Protein AF-A0A523WW04-F1 (afdb_monomer)

Foldseek 3Di:
DVPPALLPAADDDVCVPPVPDDDVVVVVVVVVVCVVVPHDVVSVCNHYPVNVCVVVVD

Secondary structure (DSSP, 8-state):
-TTT-GGG------TTTSSSS--HHHHHHHHHHHHHTT--HHHHHIIIIIHHHHHHT-

Structure (mmCIF, N/CA/C/O backbone):
data_AF-A0A523WW04-F1
#
_entry.id   AF-A0A523WW04-F1
#
loop_
_atom_site.group_PDB
_atom_site.id
_atom_site.type_symbol
_atom_site.label_atom_id
_atom_site.label_alt_id
_atom_site.label_comp_id
_atom_site.label_asym_id
_atom_site.label_entity_id
_atom_site.label_seq_id
_atom_site.pdbx_PDB_ins_code
_atom_site.Cartn_x
_atom_site.Cartn_y
_atom_site.Cartn_z
_atom_site.occupancy
_atom_site.B_iso_or_equiv
_atom_site.auth_seq_id
_atom_site.auth_comp_id
_atom_site.auth_asym_id
_atom_site.auth_atom_id
_atom_site.pdbx_PDB_model_num
ATOM 1 N N . ILE A 1 1 ? -9.319 7.734 0.675 1.00 87.25 1 ILE A N 1
ATOM 2 C CA . ILE A 1 1 ? -10.039 6.487 1.049 1.00 87.25 1 ILE A CA 1
ATOM 3 C C . ILE A 1 1 ? -11.535 6.703 0.960 1.00 87.25 1 ILE A C 1
ATOM 5 O O . ILE A 1 1 ? -12.182 5.954 0.250 1.00 87.25 1 ILE A O 1
ATOM 9 N N . GLU A 1 2 ? -12.048 7.771 1.566 1.00 93.25 2 GLU A N 1
ATOM 10 C CA . GLU A 1 2 ? -13.449 8.202 1.478 1.00 93.25 2 GLU A CA 1
ATOM 11 C C . GLU A 1 2 ? -14.049 8.162 0.057 1.00 93.25 2 GLU A C 1
ATOM 13 O O . GLU A 1 2 ? -15.124 7.612 -0.138 1.00 93.25 2 GLU A O 1
ATOM 18 N N . THR A 1 3 ? -13.332 8.658 -0.957 1.00 96.44 3 THR A N 1
ATOM 19 C CA . THR A 1 3 ? -13.870 8.763 -2.327 1.00 96.44 3 THR A CA 1
ATOM 20 C C . THR A 1 3 ? -13.949 7.436 -3.090 1.00 96.44 3 THR A C 1
ATOM 22 O O . THR A 1 3 ? -14.918 7.190 -3.800 1.00 96.44 3 THR A O 1
ATOM 25 N N . VAL A 1 4 ? -12.917 6.589 -3.004 1.00 96.56 4 VAL A N 1
ATOM 26 C CA . VAL A 1 4 ? -12.780 5.387 -3.861 1.00 96.56 4 VAL A CA 1
ATOM 27 C C . VAL A 1 4 ? -12.934 4.068 -3.100 1.00 96.56 4 VAL A C 1
ATOM 29 O O . VAL A 1 4 ? -13.129 3.023 -3.724 1.00 96.56 4 VAL A O 1
ATOM 32 N N . GLY A 1 5 ? -12.893 4.112 -1.769 1.00 96.31 5 GLY A N 1
ATOM 33 C CA . GLY A 1 5 ? -12.859 2.947 -0.890 1.00 96.31 5 GLY A CA 1
ATOM 34 C C . GLY A 1 5 ? -11.496 2.231 -0.864 1.00 96.31 5 GLY A C 1
ATOM 35 O O . GLY A 1 5 ? -10.679 2.406 -1.773 1.00 96.31 5 GLY A O 1
ATOM 36 N N . PRO A 1 6 ? -11.231 1.413 0.170 1.00 96.88 6 PRO A N 1
ATOM 37 C CA . PRO A 1 6 ? -9.973 0.675 0.308 1.00 96.88 6 PRO A CA 1
ATOM 38 C C . PRO A 1 6 ? -9.789 -0.405 -0.770 1.00 96.88 6 PRO A C 1
ATOM 40 O O . PRO A 1 6 ? -8.665 -0.661 -1.181 1.00 96.88 6 PRO A O 1
ATOM 43 N N . ASP A 1 7 ? -10.866 -0.987 -1.310 1.00 97.88 7 ASP A N 1
ATOM 44 C CA . ASP A 1 7 ? -10.834 -2.047 -2.340 1.00 97.88 7 ASP A CA 1
ATOM 45 C C . ASP A 1 7 ? -10.358 -1.586 -3.738 1.00 97.88 7 ASP A C 1
ATOM 47 O O . ASP A 1 7 ? -10.329 -2.379 -4.686 1.00 97.88 7 ASP A O 1
ATOM 51 N N . ARG A 1 8 ? -10.035 -0.295 -3.906 1.00 97.56 8 ARG A N 1
ATOM 52 C CA . ARG A 1 8 ? -9.596 0.310 -5.181 1.00 97.56 8 ARG A CA 1
ATOM 53 C C . ARG A 1 8 ? -8.232 0.999 -5.098 1.00 97.56 8 ARG A C 1
ATOM 55 O O . ARG A 1 8 ? -7.873 1.744 -6.005 1.00 97.56 8 ARG A O 1
ATOM 62 N N . ILE A 1 9 ? -7.481 0.778 -4.022 1.00 97.81 9 ILE A N 1
ATOM 63 C CA . ILE A 1 9 ? -6.165 1.389 -3.801 1.00 97.81 9 ILE A CA 1
ATOM 64 C C . ILE A 1 9 ? -5.104 0.286 -3.765 1.00 97.81 9 ILE A C 1
ATOM 66 O O . ILE A 1 9 ? -5.321 -0.761 -3.161 1.00 97.81 9 ILE A O 1
ATOM 70 N N . VAL A 1 10 ? -3.960 0.523 -4.406 1.00 97.94 10 VAL A N 1
ATOM 71 C CA . VAL A 1 10 ? -2.809 -0.389 -4.411 1.00 97.94 10 VAL A CA 1
ATOM 72 C C . VAL A 1 10 ? -1.561 0.391 -4.020 1.00 97.94 10 VAL A C 1
ATOM 74 O O . VAL A 1 10 ? -1.296 1.455 -4.580 1.00 97.94 10 VAL A O 1
ATOM 77 N N . PHE A 1 11 ? -0.794 -0.140 -3.069 1.00 96.38 11 PHE A N 1
ATOM 78 C CA . PHE A 1 11 ? 0.536 0.365 -2.750 1.00 96.38 11 PHE A CA 1
ATOM 79 C C . PHE A 1 11 ? 1.517 0.076 -3.894 1.00 96.38 11 PHE A C 1
ATOM 81 O O . PHE A 1 11 ? 1.660 -1.064 -4.332 1.00 96.38 11 PHE A O 1
ATOM 88 N N . ALA A 1 12 ? 2.221 1.108 -4.356 1.00 93.31 12 ALA A N 1
ATOM 89 C CA . ALA A 1 12 ? 3.276 1.001 -5.356 1.00 93.31 12 ALA A CA 1
ATOM 90 C C . ALA A 1 12 ? 4.370 2.036 -5.067 1.00 93.31 12 ALA A C 1
ATOM 92 O O . ALA A 1 12 ? 4.086 3.131 -4.583 1.00 93.31 12 ALA A O 1
ATOM 93 N N . THR A 1 13 ? 5.623 1.689 -5.362 1.00 91.69 13 THR A N 1
ATOM 94 C CA . THR A 1 13 ? 6.795 2.516 -5.029 1.00 91.69 13 THR A CA 1
ATOM 95 C C . THR A 1 13 ? 7.392 3.263 -6.215 1.00 91.69 13 THR A C 1
ATOM 97 O O . THR A 1 13 ? 8.187 4.166 -5.993 1.00 91.69 13 THR A O 1
ATOM 100 N N . ASP A 1 14 ? 7.094 2.842 -7.450 1.00 89.88 14 ASP A N 1
ATOM 101 C CA . ASP A 1 14 ? 7.826 3.243 -8.667 1.00 89.88 14 ASP A CA 1
ATOM 102 C C . ASP A 1 14 ? 9.364 3.225 -8.494 1.00 89.88 14 ASP A C 1
ATOM 104 O O . ASP A 1 14 ? 10.136 4.013 -9.046 1.00 89.88 14 ASP A O 1
ATOM 108 N N . SER A 1 15 ? 9.849 2.265 -7.700 1.00 87.31 15 SER A N 1
ATOM 109 C CA . SER A 1 15 ? 11.251 2.194 -7.276 1.00 87.31 15 SER A CA 1
ATOM 110 C C . SER A 1 15 ? 12.219 1.753 -8.381 1.00 87.31 15 SER A C 1
ATOM 112 O O . SER A 1 15 ? 13.386 1.454 -8.125 1.00 87.31 15 SER A O 1
ATOM 114 N N . SER A 1 16 ? 11.746 1.665 -9.622 1.00 83.75 16 SER A N 1
ATOM 115 C CA . SER A 1 16 ? 12.598 1.445 -10.790 1.00 83.75 16 SER A CA 1
ATOM 116 C C . SER A 1 16 ? 13.261 2.749 -11.257 1.00 83.75 16 SER A C 1
ATOM 118 O O . SER A 1 16 ? 14.419 2.722 -11.687 1.00 83.75 16 SER A O 1
ATOM 120 N N . TYR A 1 17 ? 12.580 3.888 -11.075 1.00 74.12 17 TYR A N 1
ATOM 121 C CA . TYR A 1 17 ? 13.042 5.198 -11.531 1.00 74.12 17 TYR A CA 1
ATOM 122 C C . TYR A 1 17 ? 13.438 6.142 -10.389 1.00 74.12 17 TYR A C 1
ATOM 124 O O . TYR A 1 17 ? 14.497 6.764 -10.500 1.00 74.12 17 TYR A O 1
ATOM 132 N N . PHE A 1 18 ? 12.676 6.245 -9.289 1.00 61.50 18 PHE A N 1
ATOM 133 C CA . PHE A 1 18 ? 13.027 7.178 -8.207 1.00 61.50 18 PHE A CA 1
ATOM 134 C C . PHE A 1 18 ? 12.301 6.915 -6.869 1.00 61.50 18 PHE A C 1
ATOM 136 O O . PHE A 1 18 ? 11.079 7.034 -6.825 1.00 61.50 18 PHE A O 1
ATOM 143 N N . PRO A 1 19 ? 13.013 6.679 -5.746 1.00 77.38 19 PRO A N 1
ATOM 144 C CA . PRO A 1 19 ? 14.418 6.282 -5.639 1.00 77.38 19 PRO A CA 1
ATOM 145 C C . PRO A 1 19 ? 14.638 4.867 -6.184 1.00 77.38 19 PRO A C 1
ATOM 147 O O . PRO A 1 19 ? 13.749 4.021 -6.132 1.00 77.38 19 PRO A O 1
ATOM 150 N N . ARG A 1 20 ? 15.830 4.603 -6.731 1.00 84.94 20 ARG A N 1
ATOM 151 C CA . ARG A 1 20 ? 16.145 3.292 -7.311 1.00 84.94 20 ARG A CA 1
ATOM 152 C C . ARG A 1 20 ? 16.282 2.235 -6.213 1.00 84.94 20 ARG A C 1
ATOM 154 O O . ARG A 1 20 ? 17.077 2.399 -5.291 1.00 84.94 20 ARG A O 1
ATOM 161 N N . GLY A 1 21 ? 15.582 1.119 -6.388 1.00 87.56 21 GLY A N 1
ATOM 162 C CA . GLY A 1 21 ? 15.532 0.019 -5.429 1.00 87.56 21 GLY A CA 1
ATOM 163 C C . GLY A 1 21 ? 14.433 0.207 -4.386 1.00 87.56 21 GLY A C 1
ATOM 164 O O . GLY A 1 21 ? 14.004 1.321 -4.088 1.00 87.56 21 GLY A O 1
ATOM 165 N N . PHE A 1 22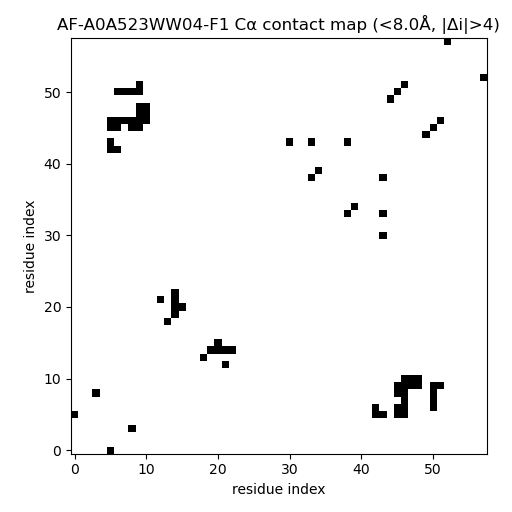 ? 13.94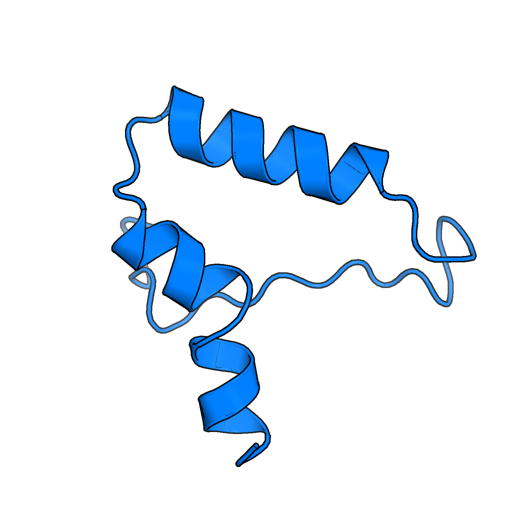0 -0.905 -3.842 1.00 91.12 22 PHE A N 1
ATOM 166 C CA . PHE A 1 22 ? 12.892 -0.855 -2.831 1.00 91.12 22 PHE A CA 1
ATOM 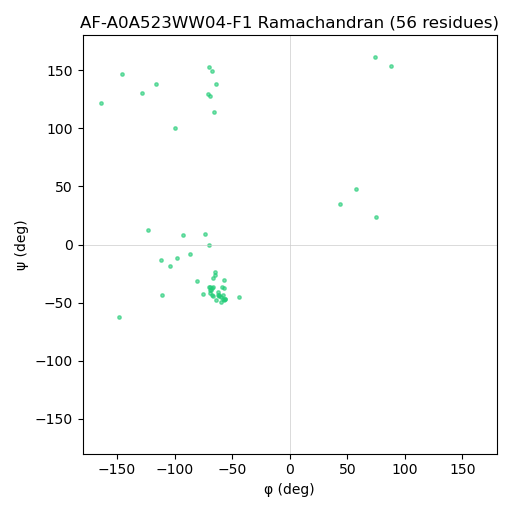167 C C . PHE A 1 22 ? 13.420 -0.199 -1.550 1.00 91.12 22 PHE A C 1
ATOM 169 O O . PHE A 1 22 ? 14.297 -0.739 -0.878 1.00 91.12 22 PHE A O 1
ATOM 176 N N . SER A 1 23 ? 12.876 0.969 -1.215 1.00 92.12 23 SER A N 1
ATOM 177 C CA . SER A 1 23 ? 13.242 1.710 -0.013 1.00 92.12 23 SER A CA 1
ATOM 178 C C . SER A 1 23 ? 12.200 1.463 1.076 1.00 92.12 23 SER A C 1
ATOM 180 O O . SER A 1 23 ? 11.110 2.039 1.084 1.00 92.12 23 SER A O 1
ATOM 182 N N . GLU A 1 24 ? 12.549 0.563 1.997 1.00 93.62 24 GLU A N 1
ATOM 183 C CA . GLU A 1 24 ? 11.664 0.060 3.052 1.00 93.62 24 GLU A CA 1
ATOM 184 C C . GLU A 1 24 ? 11.088 1.173 3.940 1.00 93.62 24 GLU A C 1
ATOM 186 O O . GLU A 1 24 ? 9.961 1.067 4.425 1.00 93.62 24 GLU A O 1
ATOM 191 N N . ILE A 1 25 ? 11.825 2.272 4.126 1.00 94.50 25 ILE A N 1
ATOM 192 C CA . ILE A 1 25 ? 11.368 3.388 4.956 1.00 94.50 25 ILE A CA 1
ATOM 193 C C . ILE A 1 25 ? 10.048 3.979 4.447 1.00 94.50 25 ILE A C 1
ATOM 195 O O . ILE A 1 25 ? 9.185 4.295 5.258 1.00 94.50 25 ILE A O 1
ATOM 199 N N . TYR A 1 26 ? 9.826 4.051 3.128 1.00 93.00 26 TYR A N 1
ATOM 200 C CA . TYR A 1 26 ? 8.569 4.584 2.595 1.00 93.00 26 TYR A CA 1
ATOM 201 C C . TYR A 1 26 ? 7.393 3.647 2.847 1.00 93.00 26 TYR A C 1
ATOM 203 O O . TYR A 1 26 ? 6.304 4.123 3.157 1.00 93.00 26 TYR A O 1
ATOM 211 N N . LEU A 1 27 ? 7.608 2.329 2.780 1.00 95.88 27 LEU A N 1
ATOM 212 C CA . LEU A 1 27 ? 6.588 1.362 3.185 1.00 95.88 27 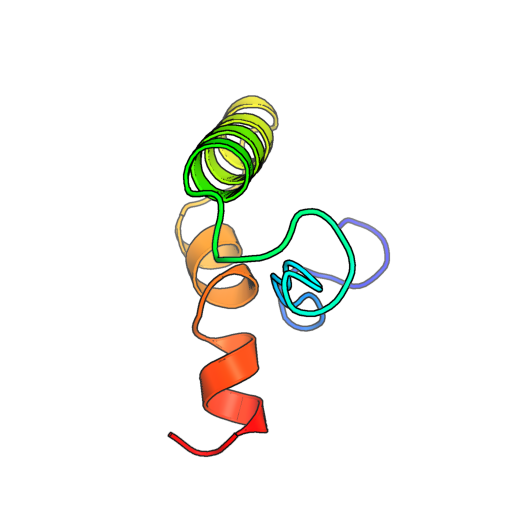LEU A CA 1
ATOM 213 C C . LEU A 1 27 ? 6.218 1.570 4.661 1.00 95.88 27 LEU A C 1
ATOM 215 O O . LEU A 1 27 ? 5.040 1.683 4.996 1.00 95.88 27 LEU A O 1
ATOM 219 N N . ARG A 1 28 ? 7.221 1.664 5.543 1.00 97.56 28 ARG A N 1
ATOM 220 C CA . ARG A 1 28 ? 7.006 1.845 6.987 1.00 97.56 28 ARG A CA 1
A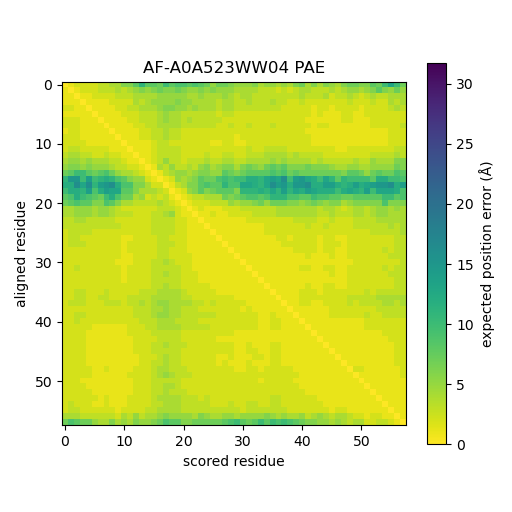TOM 221 C C . ARG A 1 28 ? 6.276 3.150 7.303 1.00 97.56 28 ARG A C 1
ATOM 223 O O . ARG A 1 28 ? 5.332 3.134 8.092 1.00 97.56 28 ARG A O 1
ATOM 230 N N . GLU A 1 29 ? 6.665 4.253 6.670 1.00 97.62 29 GLU A N 1
ATOM 231 C CA . GLU 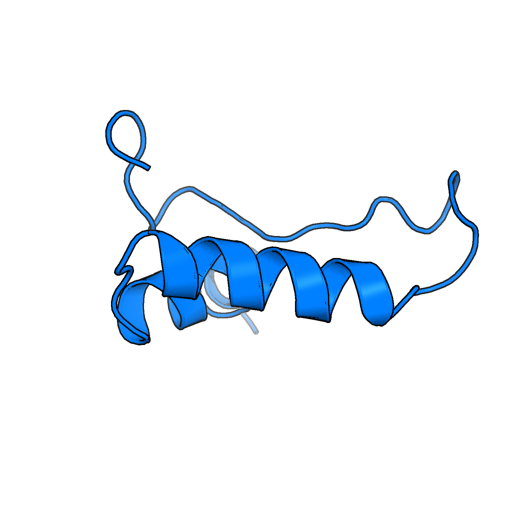A 1 29 ? 6.019 5.551 6.881 1.00 97.62 29 GLU A CA 1
ATOM 232 C C . GLU A 1 29 ? 4.582 5.575 6.346 1.00 97.62 29 GLU A C 1
ATOM 234 O O . GLU A 1 29 ? 3.698 6.115 7.009 1.00 97.62 29 GLU A O 1
ATOM 239 N N . GLN A 1 30 ? 4.293 4.928 5.212 1.00 96.88 30 GLN A N 1
ATOM 240 C CA . GLN A 1 30 ? 2.917 4.840 4.715 1.00 96.88 30 GLN A CA 1
ATOM 241 C C . GLN A 1 30 ? 2.022 3.962 5.600 1.00 96.88 30 GLN A C 1
ATOM 243 O O . GLN A 1 30 ? 0.879 4.336 5.870 1.00 96.88 30 GLN A O 1
ATOM 248 N N . LEU A 1 31 ? 2.536 2.842 6.121 1.00 98.19 31 LEU A N 1
ATOM 249 C CA . LEU A 1 31 ? 1.816 2.023 7.104 1.00 98.19 31 LEU A CA 1
ATOM 250 C C . LEU A 1 31 ? 1.540 2.808 8.393 1.00 98.19 31 LEU A C 1
ATOM 252 O O . LEU A 1 31 ? 0.429 2.773 8.925 1.00 98.19 31 LEU A O 1
ATOM 256 N N . LYS A 1 32 ? 2.534 3.558 8.882 1.00 98.38 32 LYS A N 1
ATOM 257 C CA . LYS A 1 32 ? 2.384 4.436 10.047 1.00 98.38 32 LYS A CA 1
ATOM 258 C C . LYS A 1 32 ? 1.338 5.523 9.801 1.00 98.38 32 LYS A C 1
ATOM 260 O O . LYS A 1 32 ? 0.498 5.745 10.669 1.00 98.38 32 LYS A O 1
ATOM 265 N N . ALA A 1 33 ? 1.347 6.152 8.625 1.00 97.81 33 ALA A N 1
ATOM 266 C CA . ALA A 1 33 ? 0.348 7.144 8.241 1.00 97.81 33 ALA A CA 1
ATOM 267 C C . ALA A 1 33 ? -1.064 6.542 8.248 1.00 97.81 33 ALA A C 1
ATOM 269 O O . ALA A 1 33 ? -1.964 7.122 8.854 1.00 97.81 33 ALA A O 1
ATOM 270 N N . CYS A 1 34 ? -1.241 5.344 7.680 1.00 97.75 34 CYS A N 1
ATOM 271 C CA . CYS A 1 34 ? -2.530 4.651 7.683 1.00 97.75 34 CYS A CA 1
ATOM 272 C C . CYS A 1 34 ? -3.055 4.405 9.105 1.00 97.75 34 CYS A C 1
ATOM 274 O O . CYS A 1 34 ? -4.203 4.717 9.417 1.00 97.75 34 CYS A O 1
ATOM 276 N N . ARG A 1 35 ? -2.190 3.913 9.996 1.00 97.69 35 ARG A N 1
ATOM 277 C CA . ARG A 1 35 ? -2.544 3.679 11.403 1.00 97.69 35 ARG A CA 1
ATOM 278 C C . ARG A 1 35 ? -2.819 4.974 12.161 1.00 97.69 35 ARG A C 1
ATOM 280 O O . ARG A 1 35 ? -3.728 5.016 12.981 1.00 97.69 35 ARG A O 1
ATOM 287 N N . SER A 1 36 ? -2.080 6.047 11.867 1.00 98.31 36 SER A N 1
ATOM 288 C CA . SER A 1 36 ? -2.278 7.348 12.523 1.00 98.31 36 SER A CA 1
ATOM 289 C C . SER A 1 36 ? -3.634 7.985 12.222 1.00 98.31 36 SER A C 1
ATOM 291 O O . SER A 1 36 ? -4.145 8.728 13.054 1.00 98.31 36 SER A O 1
ATOM 293 N N . ILE A 1 37 ? -4.236 7.662 11.072 1.00 96.69 37 ILE A N 1
ATOM 294 C CA . ILE A 1 37 ? -5.589 8.110 10.717 1.00 96.69 37 ILE A CA 1
ATOM 295 C C . ILE A 1 37 ? -6.677 7.108 11.132 1.00 96.69 37 ILE A C 1
ATOM 297 O O . ILE A 1 37 ? -7.836 7.283 10.769 1.00 96.69 37 ILE A O 1
ATOM 301 N N . GLY A 1 38 ? -6.318 6.068 11.893 1.00 97.12 38 GLY A N 1
ATOM 302 C CA . GLY A 1 38 ? -7.261 5.106 12.461 1.00 97.12 38 GLY A CA 1
ATOM 303 C C . GLY A 1 38 ? -7.832 4.096 11.465 1.00 97.12 38 GLY A C 1
ATOM 304 O O . GLY A 1 38 ? -8.918 3.575 11.706 1.00 97.12 38 GLY A O 1
ATOM 305 N N . LEU A 1 39 ? -7.139 3.816 10.354 1.00 97.44 39 LEU A N 1
ATOM 306 C CA . LEU A 1 39 ? -7.552 2.728 9.462 1.00 97.44 39 LEU A CA 1
ATOM 307 C C . LEU A 1 39 ? -7.455 1.380 10.169 1.00 97.44 39 LEU A C 1
ATOM 309 O O . LEU A 1 39 ? -6.469 1.097 10.849 1.00 97.44 39 LEU A O 1
ATOM 313 N N . ASP A 1 40 ? -8.458 0.536 9.951 1.00 97.56 40 ASP A N 1
ATOM 314 C CA . ASP A 1 40 ? -8.431 -0.844 10.409 1.00 97.56 40 ASP A CA 1
ATOM 315 C C . ASP A 1 40 ? -7.409 -1.673 9.613 1.00 97.56 40 ASP A C 1
ATOM 317 O O . ASP A 1 40 ? -7.119 -1.402 8.443 1.00 97.56 40 ASP A O 1
ATOM 321 N N . GLU A 1 41 ? -6.876 -2.722 10.240 1.00 98.00 41 GLU A N 1
ATOM 322 C CA . GLU A 1 41 ? -5.852 -3.566 9.614 1.00 98.00 41 GLU A CA 1
ATOM 323 C C . GLU A 1 41 ? -6.377 -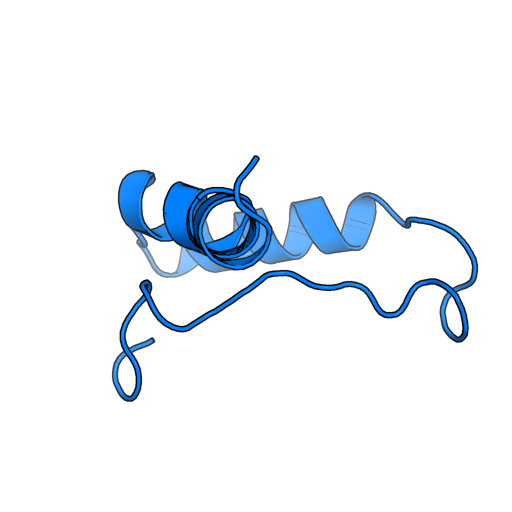4.319 8.377 1.00 98.00 41 GLU A C 1
ATOM 325 O O . GLU A 1 41 ? -5.586 -4.633 7.492 1.00 98.00 41 GLU A O 1
ATOM 330 N N . GLY A 1 42 ? -7.689 -4.557 8.252 1.00 98.19 42 GLY A N 1
ATOM 331 C CA . GLY A 1 42 ? -8.283 -5.165 7.057 1.00 98.19 42 GLY A CA 1
ATOM 332 C C . GLY A 1 42 ? -8.241 -4.228 5.848 1.00 98.19 42 GLY A C 1
ATOM 333 O O . GLY A 1 42 ? -7.890 -4.643 4.745 1.00 98.19 42 GLY A O 1
ATOM 334 N N . SER A 1 43 ? -8.533 -2.942 6.044 1.00 98.25 43 SER A N 1
ATOM 335 C CA . SER A 1 43 ? -8.353 -1.922 5.004 1.00 98.25 43 SER A CA 1
ATOM 336 C C . SER A 1 43 ? -6.886 -1.782 4.589 1.00 98.25 43 SER A C 1
ATOM 338 O O . SER A 1 43 ? -6.596 -1.661 3.397 1.00 98.25 43 SER A O 1
ATOM 340 N N . ILE A 1 44 ? -5.956 -1.831 5.550 1.00 98.38 44 ILE A N 1
ATOM 341 C CA . ILE A 1 44 ? -4.512 -1.788 5.275 1.00 98.38 44 ILE A CA 1
ATOM 342 C C . ILE A 1 44 ? -4.080 -3.028 4.479 1.00 98.38 44 ILE A C 1
ATOM 344 O O . ILE A 1 44 ? -3.419 -2.891 3.452 1.00 98.38 44 ILE A O 1
ATOM 348 N N . GLU A 1 45 ? -4.490 -4.228 4.889 1.00 98.38 45 GLU A N 1
ATOM 349 C CA . GLU A 1 45 ? -4.174 -5.481 4.192 1.00 98.38 45 GLU A CA 1
ATOM 35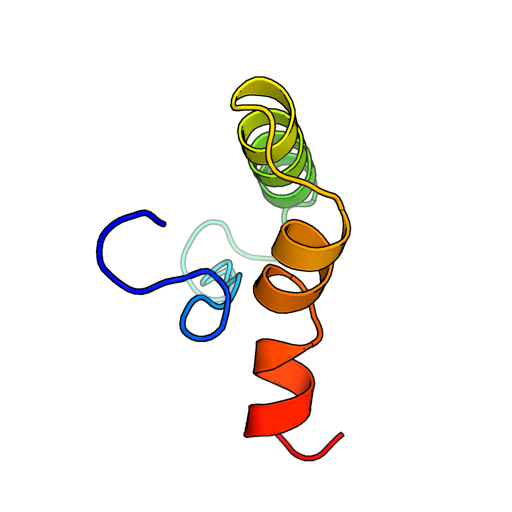0 C C . GLU A 1 45 ? -4.622 -5.443 2.724 1.00 98.38 45 GLU A C 1
ATOM 352 O O . GLU A 1 45 ? -3.814 -5.704 1.825 1.00 98.38 45 GLU A O 1
ATOM 357 N N . LYS A 1 46 ? -5.855 -4.993 2.457 1.00 98.38 46 LYS A N 1
ATOM 358 C CA . LYS A 1 46 ? -6.363 -4.828 1.088 1.00 98.38 46 LYS A CA 1
ATOM 359 C C . LYS A 1 46 ? -5.469 -3.915 0.256 1.00 98.38 46 LYS A C 1
ATOM 361 O O . LYS A 1 46 ? -5.130 -4.249 -0.878 1.00 98.38 46 LYS A O 1
ATOM 366 N N . MET A 1 47 ? -5.085 -2.763 0.806 1.00 97.94 47 MET A N 1
ATOM 367 C CA . MET A 1 47 ? -4.307 -1.743 0.097 1.00 97.94 47 MET A CA 1
ATOM 368 C C . MET A 1 47 ? -2.865 -2.174 -0.197 1.00 97.94 47 MET A C 1
ATOM 370 O O . MET A 1 47 ? -2.330 -1.832 -1.253 1.00 97.94 47 MET A O 1
ATOM 374 N N . PHE A 1 48 ? -2.237 -2.908 0.722 1.00 98.06 48 PHE A N 1
ATOM 375 C CA . PHE A 1 48 ? -0.822 -3.282 0.634 1.00 98.06 48 PHE A CA 1
ATOM 376 C C . PHE A 1 48 ? -0.580 -4.692 0.069 1.00 98.06 48 PHE A C 1
ATOM 378 O O . PHE A 1 48 ? 0.558 -5.002 -0.279 1.00 98.06 48 PHE A O 1
ATOM 385 N N . TYR A 1 49 ? -1.615 -5.530 -0.064 1.00 98.12 49 TYR A N 1
ATOM 386 C CA . TYR A 1 49 ? -1.499 -6.873 -0.642 1.00 98.12 49 TYR A CA 1
ATOM 387 C C . TYR A 1 49 ? -2.766 -7.324 -1.385 1.00 98.12 49 TYR A C 1
ATOM 389 O O . TYR A 1 49 ? -2.712 -7.521 -2.602 1.00 98.12 49 TYR A O 1
ATOM 397 N N . GLY A 1 50 ? -3.908 -7.453 -0.695 1.00 98.38 50 GLY A N 1
ATOM 398 C CA . GLY A 1 50 ? -5.083 -8.170 -1.209 1.00 98.38 50 GLY A CA 1
ATOM 399 C C . GLY A 1 50 ? -5.623 -7.653 -2.548 1.00 98.38 50 GLY A C 1
ATOM 400 O O . GLY A 1 50 ? -5.991 -8.434 -3.429 1.00 98.38 50 GLY A O 1
ATOM 401 N N . ASN A 1 51 ? -5.611 -6.335 -2.769 1.00 98.50 51 ASN A N 1
ATOM 402 C CA . ASN A 1 51 ? -6.035 -5.753 -4.042 1.00 98.50 51 ASN A CA 1
ATOM 403 C C . ASN A 1 51 ? -5.089 -6.107 -5.189 1.00 98.50 51 ASN A C 1
ATOM 405 O O . ASN A 1 51 ? -5.564 -6.440 -6.275 1.00 98.50 51 ASN A O 1
ATOM 409 N N . ALA A 1 52 ? -3.775 -6.048 -4.959 1.00 98.38 52 ALA A N 1
ATOM 410 C CA . ALA A 1 52 ? -2.785 -6.412 -5.966 1.00 98.38 52 ALA A CA 1
ATOM 411 C C . ALA A 1 52 ? -2.852 -7.914 -6.271 1.00 98.38 52 ALA A C 1
ATOM 413 O O . ALA A 1 52 ? -2.898 -8.284 -7.441 1.00 98.38 52 ALA A O 1
ATOM 414 N N . ALA A 1 53 ? -2.957 -8.759 -5.240 1.00 98.38 53 ALA A N 1
ATOM 415 C CA . ALA A 1 53 ? -3.104 -10.207 -5.381 1.00 98.38 53 ALA A CA 1
ATOM 416 C C . ALA A 1 53 ? -4.336 -10.574 -6.224 1.00 98.38 53 ALA A C 1
ATOM 418 O O . ALA A 1 53 ? -4.229 -11.281 -7.227 1.00 98.38 53 ALA A O 1
ATOM 419 N N . ARG A 1 54 ? -5.494 -9.971 -5.920 1.00 97.94 54 ARG A N 1
ATOM 420 C CA . ARG A 1 54 ? -6.723 -10.127 -6.712 1.00 97.94 54 ARG A CA 1
ATOM 421 C C . ARG A 1 54 ? -6.546 -9.704 -8.175 1.00 97.94 54 ARG A C 1
ATOM 423 O O . ARG A 1 54 ? -7.050 -10.387 -9.064 1.00 97.94 54 ARG A O 1
ATOM 430 N N . LEU A 1 55 ? -5.882 -8.574 -8.435 1.00 98.12 55 LEU A N 1
ATOM 431 C CA . LEU A 1 55 ? -5.667 -8.065 -9.796 1.00 98.12 55 LEU A CA 1
ATOM 432 C C . LEU A 1 55 ? -4.692 -8.942 -10.595 1.00 98.12 55 LEU A C 1
ATOM 434 O O . LEU A 1 55 ? -4.913 -9.176 -11.782 1.00 98.12 55 LEU A O 1
ATOM 438 N N . LEU A 1 56 ? -3.641 -9.437 -9.941 1.00 98.00 56 LEU A N 1
ATOM 439 C CA . LEU A 1 56 ? -2.595 -10.264 -10.545 1.00 98.00 56 LEU A CA 1
ATOM 440 C C . LEU A 1 56 ? -2.935 -11.763 -10.559 1.00 98.00 56 LEU A C 1
ATOM 442 O O . LEU A 1 56 ? -2.237 -12.525 -11.222 1.00 98.00 56 LEU A O 1
ATOM 446 N N . LYS A 1 57 ? -4.028 -12.168 -9.897 1.00 96.94 57 LYS A N 1
ATOM 447 C CA . LYS A 1 57 ? -4.497 -13.558 -9.761 1.00 96.94 57 LYS A CA 1
ATOM 448 C C . LYS A 1 57 ? -3.445 -14.477 -9.124 1.00 96.94 57 LYS A C 1
ATOM 450 O O . LYS A 1 57 ? -3.190 -15.567 -9.639 1.00 96.94 57 LYS A O 1
ATOM 455 N N . ILE A 1 58 ? -2.858 -14.014 -8.020 1.00 94.56 58 ILE A N 1
ATOM 456 C CA . ILE A 1 58 ? -1.874 -14.738 -7.196 1.00 94.56 58 ILE A CA 1
ATOM 457 C C . ILE A 1 58 ? -2.374 -14.949 -5.772 1.00 94.56 58 ILE A C 1
ATOM 459 O O . ILE A 1 58 ? -3.267 -14.180 -5.348 1.00 94.56 58 ILE A O 1
#

Sequence (58 aa):
IETVGPDRIVFATDSSYFPRGFSEIYLREQLKACRSIGLDEGSIEKMFYGNAARLLKI

pLDDT: mean 94.45, std 6.74, range [61.5, 98.5]

Radius of gyration: 12.15 Å; Cα contacts (8 Å, |Δi|>4): 40; chains: 1; bounding box: 30×24×24 Å

Solvent-accessible surface area (backbone atoms only — not comparable to full-atom values): 3530 Å² total; per-residue (Å²): 94,90,89,72,40,46,87,72,38,69,73,80,70,64,27,84,76,58,63,70,50,88,59,65,66,60,58,53,51,51,53,49,52,43,50,74,73,66,55,53,68,68,51,48,44,25,22,72,41,52,40,52,29,65,74,69,73,102

Mean predicted aligned error: 2.91 Å

Nearest PDB structures (foldseek):
  4do7-assembly2_B  TM=7.142E-01  e=5.823E+00  Burkholderia multivorans ATCC 17616
  4dnm-assembly1_A  TM=7.186E-01  e=6.242E+00  Burkholderia multivorans ATCC 17616
  3gu9-as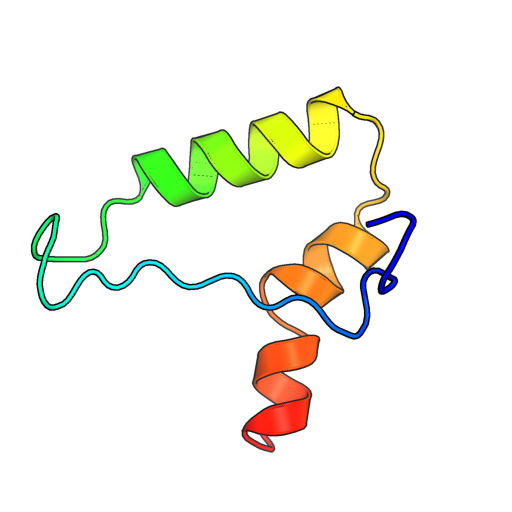sembly1_A  TM=8.377E-01  e=7.172E+00  Deinococcus radiodurans